Protein AF-A0A1Y2K3J1-F1 (afdb_monomer_lite)

InterPro domains:
  IPR018967 Iron-binding zinc finger, CDGSH type [PF09360] (47-71)
  IPR042216 MitoNEET, CDGSH iron-sulfur domain [G3DSA:3.40.5.90] (7-40)
  IPR042216 MitoNEET, CDGSH iron-sulfur domain [G3DSA:3.40.5.90] (44-75)
  IPR052950 CDGSH iron-sulfur domain-containing protein [PTHR46491] (12-71)

Radius of gyration: 12.24 Å; chains: 1; bounding box: 30×31×26 Å

Sequence (75 aa):
MGDMHPVVAFLEAGEHRICHCGESETFPVCDGEQDASACRKAAVITVDKDKYVPICQCGRSSSMPVCDGRHGYAE

Structure (mmCIF, N/CA/C/O backbone):
data_AF-A0A1Y2K3J1-F1
#
_entry.id   AF-A0A1Y2K3J1-F1
#
loop_
_atom_site.group_PDB
_atom_site.id
_atom_site.type_symbol
_atom_site.label_atom_id
_atom_site.label_alt_id
_atom_site.label_comp_id
_atom_site.label_asym_id
_atom_site.label_entity_id
_atom_site.label_seq_id
_atom_site.pdbx_PDB_ins_code
_atom_site.Cartn_x
_atom_site.Cartn_y
_atom_site.Cartn_z
_atom_site.occupancy
_atom_site.B_iso_or_equiv
_atom_site.auth_seq_id
_atom_site.auth_comp_id
_atom_site.auth_asym_id
_atom_site.auth_atom_id
_atom_site.pdbx_PDB_model_num
ATOM 1 N N . MET A 1 1 ? 19.345 -1.014 -12.335 1.00 44.69 1 MET A N 1
ATOM 2 C CA . MET A 1 1 ? 17.938 -0.588 -12.472 1.00 44.69 1 MET A CA 1
ATOM 3 C C . MET A 1 1 ? 17.174 -1.468 -11.512 1.00 44.69 1 MET A C 1
ATOM 5 O O . MET A 1 1 ? 17.149 -2.663 -11.742 1.00 44.69 1 MET A O 1
ATOM 9 N N . GLY A 1 2 ? 16.789 -0.913 -10.362 1.00 53.59 2 GLY A N 1
ATOM 10 C CA . GLY A 1 2 ? 16.407 -1.701 -9.193 1.00 53.59 2 GLY A CA 1
ATOM 11 C C . GLY A 1 2 ? 15.131 -2.496 -9.418 1.00 53.59 2 GLY A C 1
ATOM 12 O O . GLY A 1 2 ? 14.175 -1.991 -10.003 1.00 53.59 2 GLY A O 1
ATOM 13 N N . ASP A 1 3 ? 15.160 -3.728 -8.942 1.00 57.75 3 ASP A N 1
ATOM 14 C CA . ASP A 1 3 ? 14.053 -4.648 -8.759 1.00 57.75 3 ASP A CA 1
ATOM 15 C C . ASP A 1 3 ? 12.850 -3.941 -8.105 1.00 57.75 3 ASP A C 1
ATOM 17 O O . ASP A 1 3 ? 12.743 -3.854 -6.882 1.00 57.75 3 ASP A O 1
ATOM 21 N N . MET A 1 4 ? 11.932 -3.393 -8.910 1.00 69.38 4 MET A N 1
ATOM 22 C CA . MET A 1 4 ? 10.710 -2.733 -8.422 1.00 69.38 4 MET A CA 1
ATOM 23 C C . MET A 1 4 ? 9.643 -3.771 -8.049 1.00 69.38 4 MET A C 1
ATOM 25 O O . MET A 1 4 ? 8.510 -3.731 -8.536 1.00 69.38 4 MET A O 1
ATOM 29 N N . HIS A 1 5 ? 10.019 -4.719 -7.190 1.00 76.88 5 HIS A N 1
ATOM 30 C CA . HIS A 1 5 ? 9.106 -5.715 -6.654 1.00 76.88 5 HIS A CA 1
ATOM 31 C C . HIS A 1 5 ? 8.137 -5.074 -5.651 1.00 76.88 5 HIS A C 1
ATOM 33 O O . HIS A 1 5 ? 8.511 -4.174 -4.890 1.00 76.88 5 HIS A O 1
ATOM 39 N N . PRO A 1 6 ? 6.870 -5.513 -5.625 1.00 84.19 6 PRO A N 1
ATOM 40 C CA . PRO A 1 6 ? 5.930 -5.058 -4.616 1.00 84.19 6 PRO A CA 1
ATOM 41 C C . PRO A 1 6 ? 6.408 -5.460 -3.221 1.00 84.19 6 PRO A C 1
ATOM 43 O O . PRO A 1 6 ? 6.926 -6.559 -3.032 1.00 84.19 6 PRO A O 1
ATOM 46 N N . VAL A 1 7 ? 6.203 -4.588 -2.233 1.00 85.94 7 VAL A N 1
ATOM 47 C CA . VAL A 1 7 ? 6.410 -4.977 -0.831 1.00 85.94 7 VAL A CA 1
ATOM 48 C C . VAL A 1 7 ? 5.128 -5.588 -0.298 1.00 85.94 7 VAL A C 1
ATOM 50 O O . VAL A 1 7 ? 4.045 -5.050 -0.504 1.00 85.94 7 VAL A O 1
ATOM 53 N N . VAL A 1 8 ? 5.230 -6.718 0.388 1.00 88.31 8 VAL A N 1
ATOM 54 C CA . VAL A 1 8 ? 4.079 -7.327 1.050 1.00 88.31 8 VAL A CA 1
ATOM 55 C C . VAL A 1 8 ? 3.980 -6.744 2.454 1.00 88.31 8 VAL A C 1
ATOM 57 O O . VAL A 1 8 ? 4.820 -7.025 3.304 1.00 88.31 8 VAL A O 1
ATOM 60 N N . ALA A 1 9 ? 2.963 -5.917 2.685 1.00 87.94 9 ALA A N 1
ATOM 61 C CA . ALA A 1 9 ? 2.688 -5.311 3.981 1.00 87.94 9 ALA A CA 1
ATOM 62 C C . ALA A 1 9 ? 1.595 -6.102 4.699 1.00 87.94 9 ALA A 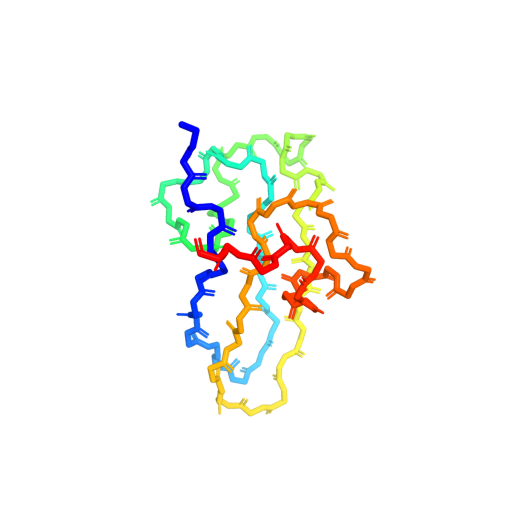C 1
ATOM 64 O O . ALA A 1 9 ? 0.576 -6.439 4.092 1.00 87.94 9 ALA A O 1
ATOM 65 N N . PHE A 1 10 ? 1.780 -6.386 5.985 1.00 90.25 10 PHE A N 1
ATOM 66 C CA . PHE A 1 10 ? 0.692 -6.880 6.821 1.00 90.25 10 PHE A CA 1
ATOM 67 C C . PHE A 1 10 ? -0.164 -5.691 7.257 1.00 90.25 10 PHE A C 1
ATOM 69 O O . PHE A 1 10 ? 0.336 -4.794 7.930 1.00 90.25 10 PHE A O 1
ATOM 76 N N . LEU A 1 11 ? -1.426 -5.669 6.831 1.00 88.94 11 LEU A N 1
ATOM 77 C CA . LEU A 1 11 ? -2.379 -4.621 7.175 1.00 88.94 11 LEU A CA 1
ATOM 78 C C . LEU A 1 11 ? -3.486 -5.225 8.029 1.00 88.94 11 LEU A C 1
ATOM 80 O O . LEU A 1 11 ? -4.150 -6.173 7.609 1.00 88.94 11 LEU A O 1
ATOM 84 N N . GLU A 1 12 ? -3.682 -4.665 9.215 1.00 91.06 12 GLU A N 1
ATOM 85 C CA . GLU A 1 12 ? -4.773 -5.032 10.116 1.00 91.06 12 GLU A CA 1
ATOM 86 C C . GLU A 1 12 ? -6.115 -4.479 9.616 1.00 91.06 12 GLU A C 1
ATOM 88 O O . GLU A 1 12 ? -6.154 -3.607 8.743 1.00 91.06 12 GLU A O 1
ATOM 93 N N . ALA A 1 13 ? -7.221 -4.974 10.177 1.00 93.19 13 ALA A N 1
ATOM 94 C CA . ALA A 1 13 ? -8.549 -4.443 9.894 1.00 93.19 13 ALA A CA 1
ATOM 95 C C . ALA A 1 13 ? -8.601 -2.938 10.209 1.00 93.19 13 ALA A C 1
ATOM 97 O O . ALA A 1 13 ? -8.424 -2.528 11.355 1.00 93.19 13 ALA A O 1
ATOM 98 N N . GLY A 1 14 ? -8.818 -2.108 9.192 1.00 89.94 14 GLY A N 1
ATOM 99 C CA . GLY A 1 14 ? -8.772 -0.659 9.329 1.00 89.94 14 GLY A CA 1
ATOM 100 C C . GLY A 1 14 ? -8.384 0.069 8.049 1.00 89.94 14 GLY A C 1
ATOM 101 O O . GLY A 1 14 ? -8.187 -0.523 6.985 1.00 89.94 14 GLY A O 1
ATOM 102 N N . GLU A 1 15 ? -8.308 1.390 8.160 1.00 88.19 15 GLU A N 1
ATOM 103 C CA . GLU A 1 15 ? -7.846 2.277 7.100 1.00 88.19 15 GLU A CA 1
ATOM 104 C C . GLU A 1 15 ? -6.342 2.529 7.248 1.00 88.19 15 GLU A C 1
ATOM 106 O O . GLU A 1 15 ? -5.887 3.013 8.281 1.00 88.19 15 GLU A O 1
ATOM 111 N N . HIS A 1 16 ? -5.578 2.235 6.196 1.00 86.44 16 HIS A N 1
ATOM 112 C CA . HIS A 1 16 ? -4.132 2.436 6.146 1.00 86.44 16 HIS A CA 1
ATOM 113 C C . HIS A 1 16 ? -3.766 3.371 4.999 1.00 86.44 16 HIS A C 1
ATOM 115 O O . HIS A 1 16 ? -4.331 3.294 3.903 1.00 86.44 16 HIS A O 1
ATOM 121 N N . ARG A 1 17 ? -2.790 4.254 5.231 1.00 85.81 17 ARG A N 1
ATOM 122 C CA . ARG A 1 17 ? -2.273 5.167 4.204 1.00 85.81 17 ARG A CA 1
ATOM 123 C C . ARG A 1 17 ? -0.967 4.639 3.661 1.00 85.81 17 ARG A C 1
ATOM 125 O O . ARG A 1 17 ? 0.010 4.513 4.391 1.00 85.81 17 ARG A O 1
ATOM 132 N N . ILE A 1 18 ? -0.942 4.375 2.367 1.00 84.88 18 ILE A N 1
ATOM 133 C CA . ILE A 1 18 ? 0.218 3.791 1.717 1.00 84.88 18 ILE A CA 1
ATOM 134 C C . ILE A 1 18 ? 1.016 4.884 1.023 1.00 84.88 18 ILE A C 1
ATOM 136 O O . ILE A 1 18 ? 0.481 5.643 0.208 1.00 84.88 18 ILE A O 1
ATOM 140 N N . CYS A 1 19 ? 2.301 4.963 1.360 1.00 80.19 19 CYS A N 1
ATOM 141 C CA . CYS A 1 19 ? 3.215 5.921 0.765 1.00 80.19 19 CYS A CA 1
ATOM 142 C C . CYS A 1 19 ? 3.438 5.600 -0.714 1.00 80.19 19 CYS A C 1
ATOM 144 O O . CYS A 1 19 ? 3.707 4.461 -1.093 1.00 80.19 19 CYS A O 1
ATOM 146 N N . HIS A 1 20 ? 3.373 6.640 -1.545 1.00 74.12 20 HIS A N 1
ATOM 147 C CA . HIS A 1 20 ? 3.697 6.544 -2.964 1.00 74.12 20 HIS A CA 1
ATOM 148 C C . HIS A 1 20 ? 4.707 7.596 -3.449 1.00 74.12 20 HIS A C 1
ATOM 150 O O . HIS A 1 20 ? 5.059 7.617 -4.625 1.00 74.12 20 HIS A O 1
ATOM 156 N N . CYS A 1 21 ? 5.172 8.488 -2.569 1.00 70.75 21 CYS A N 1
ATOM 157 C CA . CYS A 1 21 ? 6.202 9.471 -2.915 1.00 70.75 21 CYS A CA 1
ATOM 158 C C . CYS A 1 21 ? 7.622 8.889 -2.863 1.00 70.75 21 CYS A C 1
ATOM 160 O O . CYS A 1 21 ? 8.519 9.461 -3.468 1.00 70.75 21 CYS A O 1
ATOM 162 N N . GLY A 1 22 ? 7.827 7.750 -2.187 1.00 69.12 22 GLY A N 1
ATOM 163 C CA . GLY A 1 22 ? 9.158 7.164 -1.989 1.00 69.12 22 GLY A CA 1
ATOM 164 C C . GLY A 1 22 ? 10.009 7.898 -0.945 1.00 69.12 22 GLY A C 1
ATOM 165 O 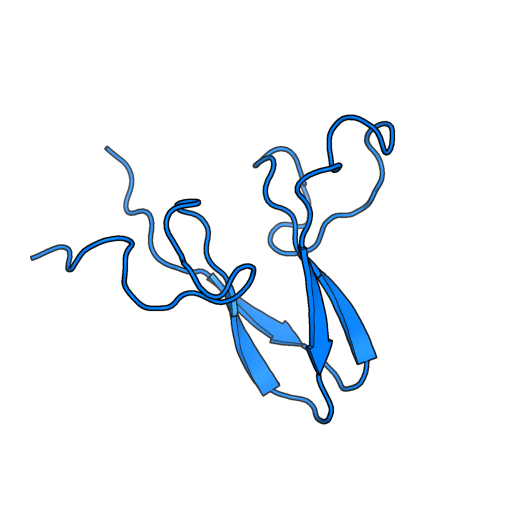O . GLY A 1 22 ? 11.180 7.575 -0.795 1.00 69.12 22 GLY A O 1
ATOM 166 N N . GLU A 1 23 ? 9.422 8.859 -0.225 1.00 69.62 23 GLU A N 1
ATOM 167 C CA . GLU A 1 23 ? 10.096 9.676 0.796 1.00 69.62 23 GLU A CA 1
ATOM 168 C C . GLU A 1 23 ? 9.753 9.253 2.236 1.00 69.62 23 GLU A C 1
ATOM 170 O O . GLU A 1 23 ? 10.216 9.880 3.181 1.00 69.62 23 GLU A O 1
ATOM 175 N N . SER A 1 24 ? 8.936 8.208 2.429 1.00 68.94 24 SER A N 1
ATOM 176 C CA . SER A 1 24 ? 8.595 7.720 3.775 1.00 68.94 24 SER A CA 1
ATOM 177 C C . SER A 1 24 ? 9.701 6.827 4.333 1.00 68.94 24 SER A C 1
ATOM 179 O O . SER A 1 24 ? 10.073 5.841 3.694 1.00 68.94 24 SER A O 1
ATOM 181 N N . GLU A 1 25 ? 10.172 7.124 5.545 1.00 70.19 25 GLU A N 1
ATOM 182 C CA . GLU A 1 25 ? 11.100 6.259 6.289 1.00 70.19 25 GLU A CA 1
ATOM 183 C C . GLU A 1 25 ? 10.416 4.971 6.777 1.00 70.19 25 GLU A C 1
ATOM 185 O O . GLU A 1 25 ? 11.052 3.920 6.856 1.00 70.19 25 GLU A O 1
ATOM 190 N N . THR A 1 26 ? 9.099 5.012 7.014 1.00 71.25 26 THR A N 1
ATOM 191 C CA . THR A 1 26 ? 8.271 3.864 7.430 1.00 71.25 26 THR A CA 1
ATOM 192 C C . THR A 1 26 ? 7.582 3.184 6.247 1.00 71.25 26 THR A C 1
ATOM 194 O O . THR A 1 26 ? 6.456 2.685 6.339 1.00 71.25 26 THR A O 1
ATOM 197 N N . PHE A 1 27 ? 8.266 3.144 5.099 1.00 69.25 27 PHE A N 1
ATOM 198 C CA . PHE A 1 27 ? 7.787 2.434 3.920 1.00 69.25 27 PHE A CA 1
ATOM 199 C C . PHE A 1 27 ? 7.363 0.996 4.280 1.00 69.25 27 PHE A C 1
ATOM 201 O O . PHE A 1 27 ? 8.141 0.283 4.920 1.00 69.25 27 PHE A O 1
ATOM 208 N N . PRO A 1 28 ? 6.163 0.523 3.877 1.00 74.19 28 PRO A N 1
ATOM 209 C CA . PRO A 1 28 ? 5.220 1.081 2.889 1.00 74.19 28 PRO A CA 1
ATOM 210 C C . PRO A 1 28 ? 4.157 2.068 3.392 1.00 74.19 28 PRO A C 1
ATOM 212 O O . PRO A 1 28 ? 3.347 2.543 2.591 1.00 74.19 28 PRO A O 1
ATOM 215 N N . VAL A 1 29 ? 4.105 2.372 4.683 1.00 79.00 29 VAL A N 1
ATOM 216 C CA . VAL A 1 29 ? 3.091 3.274 5.246 1.00 79.00 29 VAL A CA 1
ATOM 217 C C . VAL A 1 29 ? 3.552 4.729 5.060 1.00 79.00 29 VAL A C 1
ATOM 219 O O . VAL A 1 29 ? 4.750 5.010 5.060 1.00 79.00 29 VAL A O 1
ATOM 222 N N . CYS A 1 30 ? 2.631 5.666 4.794 1.00 77.25 30 CYS A N 1
ATOM 223 C CA . CYS A 1 30 ? 2.964 7.101 4.821 1.00 77.25 30 CYS A CA 1
ATOM 224 C C . CYS A 1 30 ? 2.888 7.574 6.277 1.00 77.25 30 CYS A C 1
ATOM 226 O O . CYS A 1 30 ? 1.796 7.596 6.844 1.00 77.25 30 CYS A O 1
ATOM 228 N N . ASP A 1 31 ? 4.025 7.982 6.844 1.00 69.69 31 ASP A N 1
ATOM 229 C CA . ASP A 1 31 ? 4.102 8.522 8.211 1.00 69.69 31 ASP A CA 1
ATOM 230 C C . ASP A 1 31 ? 3.476 9.924 8.338 1.00 69.69 31 ASP A C 1
ATOM 232 O O . ASP A 1 31 ? 3.199 10.419 9.422 1.00 69.69 31 ASP A O 1
ATOM 236 N N . GLY A 1 32 ? 3.196 10.585 7.208 1.00 62.31 32 GLY A N 1
ATOM 237 C CA . GLY A 1 32 ? 2.559 11.904 7.192 1.00 62.31 32 GLY A CA 1
ATOM 238 C C . GLY A 1 32 ? 3.442 13.043 7.715 1.00 62.31 32 GLY A C 1
ATOM 239 O O . GLY A 1 32 ? 2.941 14.156 7.852 1.00 62.31 32 GLY A O 1
ATOM 240 N N . GLU A 1 33 ? 4.731 12.794 7.969 1.00 55.88 33 GLU A N 1
ATOM 241 C CA . GLU A 1 33 ? 5.683 13.802 8.461 1.00 55.88 33 GLU A CA 1
ATOM 242 C C . GLU A 1 33 ? 6.004 14.895 7.433 1.00 55.88 33 GLU A C 1
ATOM 244 O O . GLU A 1 33 ? 6.331 16.024 7.797 1.00 55.88 33 GLU A O 1
ATOM 249 N N . GLN A 1 34 ? 5.866 14.602 6.140 1.00 54.22 34 GLN A N 1
ATOM 250 C CA . GLN A 1 34 ? 5.981 15.622 5.104 1.00 54.22 34 GLN A CA 1
ATOM 251 C C . GLN A 1 34 ? 4.637 16.318 4.893 1.00 54.22 34 GLN A C 1
ATOM 253 O O . GLN A 1 34 ? 3.596 15.657 4.835 1.00 54.22 34 GLN A O 1
ATOM 258 N N . ASP A 1 35 ? 4.689 17.649 4.744 1.00 49.44 35 ASP A N 1
ATOM 259 C CA . ASP A 1 35 ? 3.579 18.534 4.377 1.00 49.44 35 ASP A CA 1
ATOM 260 C C . ASP A 1 35 ? 2.577 17.773 3.501 1.00 49.44 35 ASP A C 1
ATOM 262 O O . ASP A 1 35 ? 2.962 17.228 2.463 1.00 49.44 35 ASP A O 1
ATOM 266 N N . ALA A 1 36 ? 1.312 17.671 3.924 1.00 50.47 36 ALA A N 1
ATOM 267 C CA . ALA A 1 36 ? 0.286 16.829 3.291 1.00 50.47 36 ALA A CA 1
ATOM 268 C C . ALA A 1 36 ? 0.158 17.038 1.761 1.00 50.47 36 ALA A C 1
ATOM 270 O O . ALA A 1 36 ? -0.434 16.223 1.052 1.00 50.47 36 ALA A O 1
ATOM 271 N N . SER A 1 37 ? 0.739 18.124 1.249 1.00 50.81 37 SER A N 1
ATOM 272 C CA . SER A 1 37 ? 0.956 18.463 -0.153 1.00 50.81 37 SER A CA 1
ATOM 273 C C . SER A 1 37 ? 1.916 17.529 -0.921 1.00 50.81 37 SER A C 1
ATOM 275 O O . SER A 1 37 ? 1.681 17.312 -2.110 1.00 50.81 37 SER A O 1
ATOM 277 N N . ALA A 1 38 ? 2.952 16.955 -0.292 1.00 50.41 38 ALA A N 1
ATOM 278 C CA . ALA A 1 38 ? 3.935 16.053 -0.917 1.00 50.41 38 ALA A CA 1
ATOM 279 C C . ALA A 1 38 ? 3.453 14.588 -0.947 1.00 50.41 38 ALA A C 1
ATOM 281 O O . ALA A 1 38 ? 3.485 13.941 -1.996 1.00 50.41 38 ALA A O 1
ATOM 282 N N . CYS A 1 39 ? 2.853 14.097 0.148 1.00 59.44 39 CYS A N 1
ATOM 283 C CA . CYS A 1 39 ? 2.186 12.782 0.189 1.00 59.44 39 CYS A CA 1
ATOM 284 C C . CYS A 1 39 ? 0.776 12.820 -0.462 1.00 59.44 39 CYS A C 1
ATOM 286 O O . CYS A 1 39 ? -0.005 11.894 -0.268 1.00 59.44 39 CYS A O 1
ATOM 288 N N . ARG A 1 40 ? 0.418 13.833 -1.279 1.00 57.31 40 ARG A N 1
ATOM 289 C CA . ARG A 1 40 ? -0.895 13.928 -1.976 1.00 57.31 40 ARG A CA 1
ATOM 290 C C . ARG A 1 40 ? -1.233 12.721 -2.860 1.00 57.31 40 ARG A C 1
ATOM 292 O O . ARG A 1 40 ? -2.391 12.542 -3.221 1.00 57.31 40 ARG A O 1
ATOM 299 N N . LYS A 1 41 ? -0.229 11.925 -3.240 1.00 60.81 41 LYS A N 1
ATOM 300 C CA . LYS A 1 41 ? -0.393 10.673 -3.998 1.00 60.81 41 LYS A CA 1
ATOM 301 C C . LYS A 1 41 ? -0.478 9.425 -3.115 1.00 60.81 41 LYS A C 1
ATOM 303 O O . LYS A 1 41 ? -0.563 8.328 -3.662 1.00 60.81 41 LYS A O 1
ATOM 308 N N . ALA A 1 42 ? -0.417 9.563 -1.790 1.00 72.31 42 ALA A N 1
ATOM 309 C CA . ALA A 1 42 ? -0.653 8.445 -0.894 1.00 72.31 42 ALA A CA 1
ATOM 310 C C . ALA A 1 42 ? -2.061 7.911 -1.145 1.00 72.31 42 ALA A C 1
ATOM 312 O O . ALA A 1 42 ? -3.036 8.664 -1.135 1.00 72.31 42 ALA A O 1
ATOM 313 N N . ALA A 1 43 ? -2.154 6.614 -1.409 1.00 79.44 43 ALA A N 1
ATOM 314 C CA . ALA A 1 43 ? -3.434 5.974 -1.627 1.00 79.44 43 ALA A CA 1
ATOM 315 C C . ALA A 1 43 ? -3.901 5.343 -0.315 1.00 79.44 43 ALA A C 1
ATOM 317 O O . ALA A 1 43 ? -3.126 4.729 0.424 1.00 79.44 43 ALA A O 1
ATOM 318 N N . VAL A 1 44 ? -5.178 5.547 -0.020 1.00 83.75 44 VAL A N 1
ATOM 319 C CA . VAL A 1 44 ? -5.827 5.029 1.179 1.00 83.75 44 VAL A CA 1
ATOM 320 C C . VAL A 1 44 ? -6.396 3.657 0.843 1.00 83.75 44 VAL A C 1
ATOM 322 O O . VAL A 1 44 ? -7.072 3.500 -0.173 1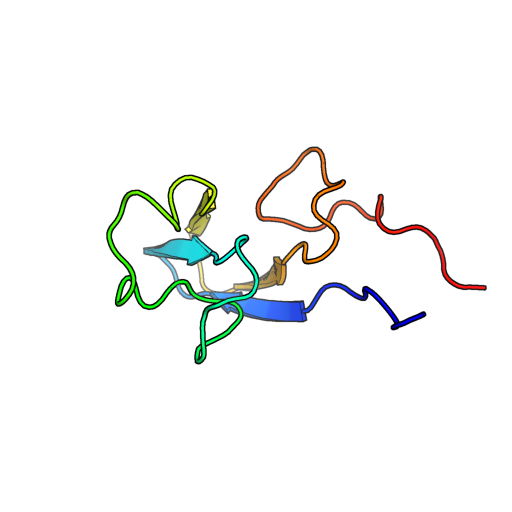.00 83.75 44 VAL A O 1
ATOM 325 N N . ILE A 1 45 ? -6.110 2.661 1.676 1.00 86.19 45 ILE A N 1
ATOM 326 C CA . ILE A 1 45 ? -6.686 1.323 1.559 1.00 86.19 45 ILE A CA 1
ATOM 327 C C . ILE A 1 45 ? -7.405 0.963 2.848 1.00 86.19 45 ILE A C 1
ATOM 329 O O . ILE A 1 45 ? -6.839 1.040 3.935 1.00 86.19 45 ILE A O 1
ATOM 333 N N . THR A 1 46 ? -8.653 0.531 2.714 1.00 89.94 46 THR A N 1
ATOM 334 C CA . THR A 1 46 ? -9.419 -0.030 3.824 1.00 89.94 46 THR A CA 1
ATOM 335 C C . THR A 1 46 ? -9.393 -1.543 3.722 1.00 89.94 46 THR A C 1
ATOM 337 O O . THR A 1 46 ? -9.683 -2.132 2.676 1.00 89.94 46 THR A O 1
ATOM 340 N N . VAL A 1 47 ? -9.020 -2.181 4.817 1.00 90.31 47 VAL A N 1
ATOM 341 C CA . VAL A 1 47 ? -8.924 -3.624 4.937 1.00 90.31 47 VAL A CA 1
ATOM 342 C C . VAL A 1 47 ? -9.956 -4.077 5.965 1.00 90.31 47 VAL A C 1
ATOM 344 O O . VAL A 1 47 ? -9.987 -3.567 7.074 1.00 90.31 47 VAL A O 1
ATOM 347 N N . ASP A 1 48 ? -10.821 -5.018 5.590 1.00 91.75 48 ASP A N 1
ATOM 348 C CA . ASP A 1 48 ? -11.886 -5.534 6.469 1.00 91.75 48 ASP A CA 1
ATOM 349 C C . ASP A 1 48 ? -11.354 -6.470 7.570 1.00 91.75 48 ASP A C 1
ATOM 351 O O . ASP A 1 48 ? -11.883 -6.517 8.675 1.00 91.75 48 ASP A O 1
ATOM 355 N N . LYS A 1 49 ? -10.271 -7.193 7.275 1.00 92.44 49 LYS A N 1
ATOM 356 C CA . LYS A 1 49 ? -9.634 -8.171 8.162 1.00 92.44 49 LYS A CA 1
ATOM 357 C C . LYS A 1 49 ? -8.135 -8.205 7.937 1.00 92.44 49 LYS A C 1
ATOM 359 O O . LYS A 1 49 ? -7.700 -8.012 6.801 1.00 92.44 49 LYS A O 1
ATOM 364 N N . ASP A 1 50 ? -7.379 -8.512 8.981 1.00 93.44 50 ASP A N 1
ATOM 365 C CA . ASP A 1 50 ? -5.932 -8.671 8.917 1.00 93.44 50 ASP A CA 1
ATOM 366 C C . ASP A 1 50 ? -5.502 -9.534 7.723 1.00 93.44 50 ASP A C 1
ATOM 368 O O . ASP A 1 50 ? -5.945 -10.669 7.528 1.00 93.44 50 ASP A O 1
ATOM 372 N N . LYS A 1 51 ? -4.694 -8.945 6.839 1.00 93.31 51 LYS A N 1
ATOM 373 C CA . LYS A 1 51 ? -4.219 -9.630 5.639 1.00 93.31 51 LYS A CA 1
ATOM 374 C C . LYS A 1 51 ? -2.911 -9.044 5.138 1.00 93.31 51 LYS A C 1
ATOM 376 O O . LYS A 1 51 ? -2.624 -7.857 5.278 1.00 93.31 51 LYS A O 1
ATOM 381 N N . TYR A 1 52 ? -2.153 -9.888 4.456 1.00 91.19 52 TYR A N 1
ATOM 382 C CA . TYR A 1 52 ? -0.998 -9.462 3.683 1.00 91.19 52 TYR A CA 1
ATOM 383 C C . TYR A 1 52 ? -1.459 -8.848 2.362 1.00 91.19 52 TYR A C 1
ATOM 385 O O . TYR A 1 52 ? -2.191 -9.477 1.594 1.00 91.19 52 TYR A O 1
ATOM 393 N N . VAL A 1 53 ? -1.033 -7.618 2.097 1.00 89.69 53 VAL A N 1
ATOM 394 C CA . VAL A 1 53 ? -1.359 -6.885 0.876 1.00 89.69 53 VAL A CA 1
ATOM 395 C C . VAL A 1 53 ? -0.070 -6.564 0.126 1.00 89.69 53 VAL A C 1
ATOM 397 O O . VAL A 1 53 ? 0.820 -5.931 0.696 1.00 89.69 53 VAL A O 1
ATOM 400 N N . PRO A 1 54 ? 0.055 -6.967 -1.151 1.00 89.69 54 PRO A N 1
ATOM 401 C CA . PRO A 1 54 ? 1.173 -6.547 -1.976 1.00 89.69 54 PRO A CA 1
ATOM 402 C C . PRO A 1 54 ? 0.967 -5.083 -2.363 1.00 89.69 54 PRO A C 1
ATOM 404 O O . PRO A 1 54 ? 0.048 -4.743 -3.103 1.00 89.69 54 PRO A O 1
ATOM 407 N N . ILE A 1 55 ? 1.820 -4.209 -1.860 1.00 88.00 55 ILE A N 1
ATOM 408 C CA . ILE A 1 55 ? 1.802 -2.781 -2.129 1.00 88.00 55 ILE A CA 1
ATOM 409 C C . ILE A 1 55 ? 2.635 -2.470 -3.371 1.00 88.00 55 ILE A C 1
ATOM 411 O O . ILE A 1 55 ? 3.778 -2.908 -3.525 1.00 88.00 55 ILE A O 1
ATOM 415 N N . CYS A 1 56 ? 2.039 -1.697 -4.2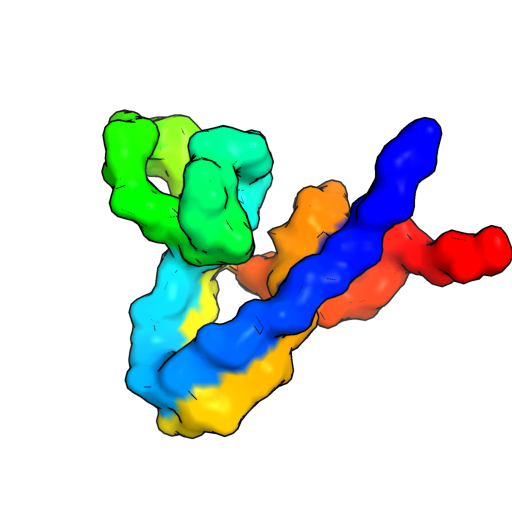74 1.00 86.06 56 CYS A N 1
ATOM 416 C CA . CYS A 1 56 ? 2.670 -1.235 -5.498 1.00 86.06 56 CYS A CA 1
ATOM 417 C C . CYS A 1 56 ? 3.711 -0.148 -5.205 1.00 86.06 56 CYS A C 1
ATOM 419 O O . CYS A 1 56 ? 3.370 0.930 -4.721 1.00 86.06 56 CYS A O 1
ATOM 421 N N . GLN A 1 57 ? 4.960 -0.395 -5.604 1.00 79.69 57 GLN A N 1
ATOM 422 C CA . GLN A 1 57 ? 6.034 0.607 -5.538 1.00 79.69 57 GLN A CA 1
ATOM 423 C C . GLN A 1 57 ? 6.328 1.266 -6.891 1.00 79.69 57 GLN A C 1
ATOM 425 O O . GLN A 1 57 ? 6.869 2.360 -6.952 1.00 79.69 57 GLN A O 1
ATOM 430 N N . CYS A 1 58 ? 5.963 0.613 -7.999 1.00 80.88 58 CYS A N 1
ATOM 431 C CA . CYS A 1 58 ? 6.335 1.067 -9.343 1.00 80.88 58 CYS A CA 1
ATOM 432 C C . CYS A 1 58 ? 5.475 2.224 -9.884 1.00 80.88 58 CYS A C 1
ATOM 434 O O . CYS A 1 58 ? 5.798 2.791 -10.926 1.00 80.88 58 CYS A O 1
ATOM 436 N N . GLY A 1 59 ? 4.336 2.517 -9.247 1.00 77.06 59 GLY A N 1
ATOM 437 C CA . GLY A 1 59 ? 3.386 3.556 -9.675 1.00 77.06 59 GLY A CA 1
ATOM 438 C C . GLY A 1 59 ? 2.642 3.276 -10.977 1.00 77.06 59 GLY A C 1
ATOM 439 O O . GLY A 1 59 ? 1.989 4.163 -11.517 1.00 77.06 59 GLY A O 1
ATOM 440 N N . ARG A 1 60 ? 2.719 2.040 -11.482 1.00 80.25 60 ARG A N 1
ATOM 441 C CA . ARG A 1 60 ? 2.066 1.607 -12.730 1.00 80.25 60 ARG A CA 1
ATOM 442 C C . ARG A 1 60 ? 0.787 0.809 -12.505 1.00 80.25 60 ARG A C 1
ATOM 444 O O . ARG A 1 60 ? 0.107 0.488 -13.478 1.00 80.25 60 ARG A O 1
ATOM 451 N N . SER A 1 61 ? 0.482 0.468 -11.253 1.00 83.19 61 SER A N 1
ATOM 452 C CA . SER A 1 61 ? -0.702 -0.325 -10.929 1.00 83.19 61 SER A CA 1
ATOM 453 C C . SER A 1 61 ? -1.984 0.442 -11.217 1.00 83.19 61 SER A C 1
ATOM 455 O O . SER A 1 61 ? -2.098 1.624 -10.894 1.00 83.19 61 SER A O 1
ATOM 457 N N . SER A 1 62 ? -2.973 -0.241 -11.790 1.00 83.81 62 SER A N 1
ATOM 458 C CA . SER A 1 62 ? -4.327 0.311 -11.910 1.00 83.81 62 SER A CA 1
ATOM 459 C C . SER A 1 62 ? -5.159 0.146 -10.639 1.00 83.81 62 SER A C 1
ATOM 461 O O . SER A 1 62 ? -6.184 0.805 -10.504 1.00 83.81 62 SER A O 1
ATOM 463 N N . SER A 1 63 ? -4.715 -0.689 -9.698 1.00 84.81 63 SER A N 1
ATOM 464 C CA . SER A 1 63 ? -5.393 -0.970 -8.425 1.00 84.81 63 SER A CA 1
ATOM 465 C C . SER A 1 63 ? -4.668 -0.345 -7.232 1.00 84.81 63 SER A C 1
ATOM 467 O O . SER A 1 63 ? -4.661 -0.906 -6.138 1.00 84.81 63 SER A O 1
ATOM 469 N N . MET A 1 64 ? -4.033 0.809 -7.448 1.00 79.44 64 MET A N 1
ATOM 470 C CA . MET A 1 64 ? -3.305 1.554 -6.419 1.00 79.44 64 MET A CA 1
ATOM 471 C C . MET A 1 64 ? -4.138 1.713 -5.134 1.00 79.44 64 MET A C 1
ATOM 473 O O . MET A 1 64 ? -5.309 2.084 -5.228 1.00 79.44 64 MET A O 1
ATOM 477 N N . PRO A 1 65 ? -3.562 1.437 -3.945 1.00 85.38 65 PRO A N 1
ATOM 478 C CA . PRO A 1 65 ? -2.140 1.169 -3.661 1.00 85.38 65 PRO A CA 1
ATOM 479 C C . PRO A 1 65 ? -1.670 -0.281 -3.868 1.00 85.38 65 PRO A C 1
ATOM 481 O O . PRO A 1 65 ? -0.496 -0.579 -3.654 1.00 85.38 65 PRO A O 1
ATOM 484 N N . VAL A 1 66 ? -2.553 -1.200 -4.251 1.00 88.25 66 VAL A N 1
ATOM 485 C CA . VAL A 1 66 ? -2.237 -2.630 -4.376 1.00 88.25 66 VAL A CA 1
ATOM 486 C C . VAL A 1 66 ? -1.484 -2.898 -5.677 1.00 88.25 66 VAL A C 1
ATOM 488 O O . VAL A 1 66 ? -1.750 -2.283 -6.707 1.00 88.25 66 VAL A O 1
ATOM 491 N N . CYS A 1 67 ? -0.527 -3.819 -5.651 1.00 88.56 67 CYS A N 1
ATOM 492 C CA . CYS A 1 67 ? 0.157 -4.297 -6.841 1.00 88.56 67 CYS A CA 1
ATOM 493 C C . CYS A 1 67 ? -0.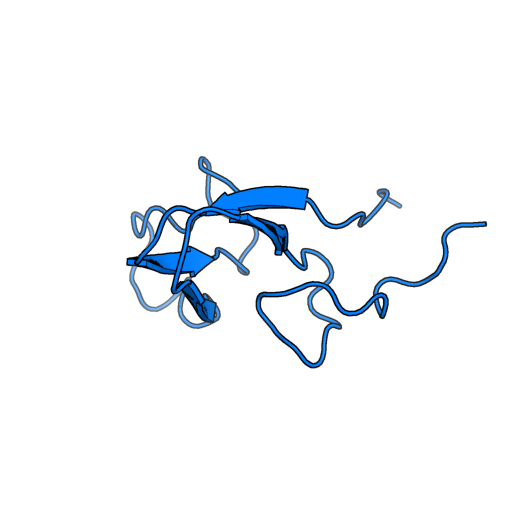733 -5.260 -7.632 1.00 88.56 67 CYS A C 1
ATOM 495 O O . CYS A 1 67 ? -1.195 -6.266 -7.102 1.00 88.56 67 CYS A O 1
ATOM 497 N N . ASP A 1 68 ? -0.916 -4.970 -8.917 1.00 86.38 68 ASP A N 1
ATOM 498 C CA . ASP A 1 68 ? -1.674 -5.772 -9.883 1.00 86.38 68 ASP A CA 1
ATOM 499 C C . ASP A 1 68 ? -0.765 -6.494 -10.901 1.00 86.38 68 ASP A C 1
ATOM 501 O O . ASP A 1 68 ? -1.241 -7.009 -11.907 1.00 86.38 68 ASP A O 1
ATOM 505 N N . GLY A 1 69 ? 0.554 -6.514 -10.672 1.00 83.88 69 GLY A N 1
ATOM 506 C CA . GLY A 1 69 ? 1.528 -7.163 -11.563 1.00 83.88 69 GLY A CA 1
ATOM 507 C C . GLY A 1 69 ?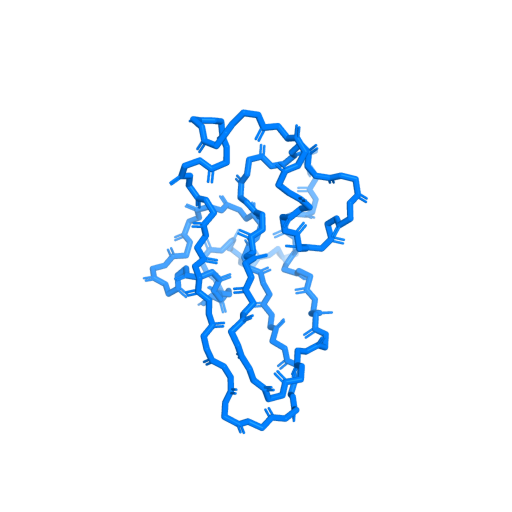 2.014 -6.306 -12.740 1.00 83.88 69 GLY A C 1
ATOM 508 O O . GLY A 1 69 ? 2.912 -6.719 -13.469 1.00 83.88 69 GLY A O 1
ATOM 509 N N . ARG A 1 70 ? 1.526 -5.068 -12.903 1.00 83.12 70 ARG A N 1
ATOM 510 C CA . ARG A 1 70 ? 1.973 -4.155 -13.980 1.00 83.12 70 ARG A CA 1
ATOM 511 C C . ARG A 1 70 ? 3.416 -3.656 -13.873 1.00 83.12 70 ARG A C 1
ATOM 513 O O . ARG A 1 70 ? 3.894 -2.987 -14.789 1.00 83.12 70 ARG A O 1
ATOM 520 N N . HIS A 1 71 ? 4.116 -3.958 -12.778 1.00 77.88 71 HIS A N 1
ATOM 521 C CA . HIS A 1 71 ? 5.548 -3.665 -12.650 1.00 77.88 71 HIS A CA 1
ATOM 522 C C . HIS A 1 71 ? 6.400 -4.446 -13.666 1.00 77.88 71 HIS A C 1
ATOM 524 O O . HIS A 1 71 ? 7.537 -4.056 -13.917 1.00 77.88 71 HIS A O 1
ATOM 530 N N . GLY A 1 72 ? 5.809 -5.452 -14.320 1.00 71.62 72 GLY A N 1
ATOM 531 C CA . GLY A 1 72 ? 6.461 -6.324 -15.285 1.00 71.62 72 GLY A CA 1
ATOM 532 C C . GLY A 1 72 ? 6.919 -7.609 -14.609 1.00 71.62 72 GLY A C 1
ATOM 533 O O . GLY A 1 72 ? 7.282 -7.603 -13.437 1.00 71.62 72 GLY A O 1
ATOM 534 N N . TYR A 1 73 ? 6.891 -8.711 -15.352 1.00 58.50 73 TYR A N 1
ATOM 535 C CA . TYR A 1 73 ? 7.636 -9.901 -14.970 1.00 58.50 73 TYR A CA 1
ATOM 536 C C . TYR A 1 73 ? 9.114 -9.562 -15.183 1.00 58.50 73 TYR A C 1
ATOM 538 O O . TYR A 1 73 ? 9.519 -9.303 -16.316 1.00 58.50 73 TYR A O 1
ATOM 546 N N . ALA A 1 74 ? 9.892 -9.458 -14.106 1.00 51.81 74 ALA A N 1
ATOM 547 C CA . ALA A 1 74 ? 11.332 -9.603 -14.241 1.00 51.81 74 ALA A CA 1
ATOM 548 C C . ALA A 1 74 ? 11.574 -11.080 -14.573 1.00 51.81 74 ALA A C 1
ATOM 550 O O . ALA A 1 74 ? 11.227 -11.952 -13.774 1.00 51.81 74 ALA A O 1
ATOM 551 N N . GLU A 1 75 ? 12.038 -11.336 -15.794 1.00 43.41 75 GLU A N 1
ATOM 552 C CA . GLU A 1 75 ? 12.571 -12.636 -16.210 1.00 43.41 75 GLU A CA 1
ATOM 553 C C . GLU A 1 75 ? 13.953 -12.863 -15.589 1.00 43.41 75 GLU A C 1
ATOM 555 O O . GLU A 1 75 ? 14.722 -11.874 -15.499 1.00 43.41 75 GLU A O 1
#

pLDDT: mean 76.37, std 13.74, range [43.41, 93.44]

Organism: NCBI:txid1434232

Secondary structure (DSSP, 8-state):
----PPEEEEE-SEEEEEP-SS--TTTTB----S-TTTGGGPEEEEESS-EEEEE--SS--TTTTB--STT----

Foldseek 3Di:
DDDQFFDWDWDAQAKFWAAALVPDPPPRGRPCPPDCVSSVVTDIDGDRGTDTFGAGHPPQDPPPRGDPCRVDPPD